Protein AF-A0A7Y0LBU2-F1 (afdb_monomer_lite)

Sequence (181 aa):
MNNFFIVALCCCLTLSGCSQMFSQHQRSSSATLKPNLGQYYQWIKSLEAEQLNSEIILQQQRKADGIENAKLYLLMLHSLPSANIFNPYTAKSMLNDGAFNQYIYSTVSSEDLALITLLRDQLNQQLLLIQEHKQLIDKNNQVIAKTNLQLAMHQKAIAQLNQKIAQLKAIETQLSNREGQ

Foldseek 3Di:
DPDPPPVVVVPPPPPPPPDPDPPDPPPDPDPDDFDPLVVLLVVLLPDDQVVNVVLLVVLVVCVVVVNLCSLVSVLSLCLDPSHPNPPLVVSLVCVVPPVSVVVCVVRHDPVVVVVVVVSNVVSVVVVVVVVVVVVVVVVVVVVVVVVVVVVVVVVVVVVVVVVVVVVVVVVVVVVVVVVVD

Structure (mmCIF, N/CA/C/O backbone):
data_AF-A0A7Y0LBU2-F1
#
_entry.id   AF-A0A7Y0LBU2-F1
#
loop_
_atom_site.group_PDB
_atom_site.id
_atom_site.type_symbol
_atom_site.label_atom_id
_atom_site.label_alt_id
_atom_site.label_comp_id
_atom_site.label_asym_id
_atom_site.label_entity_id
_atom_site.label_seq_id
_atom_site.pdbx_PDB_ins_code
_atom_site.Cartn_x
_atom_site.Cartn_y
_atom_site.Cartn_z
_atom_site.occupancy
_atom_site.B_iso_or_equiv
_atom_site.auth_seq_id
_atom_site.auth_comp_id
_atom_site.auth_asym_id
_atom_site.auth_atom_id
_atom_site.pdbx_PDB_model_num
ATOM 1 N N . MET A 1 1 ? 54.468 -32.309 24.012 1.00 48.78 1 MET A N 1
ATOM 2 C CA . MET A 1 1 ? 53.728 -31.056 23.750 1.00 48.78 1 MET A CA 1
ATOM 3 C C . MET A 1 1 ? 53.802 -30.771 22.259 1.00 48.78 1 MET A C 1
ATOM 5 O O . MET A 1 1 ? 54.789 -30.195 21.849 1.00 48.78 1 MET A O 1
ATOM 9 N N . ASN A 1 2 ? 52.871 -31.270 21.436 1.00 51.09 2 ASN A N 1
ATOM 10 C CA . ASN A 1 2 ? 52.898 -30.977 19.989 1.00 51.09 2 ASN A CA 1
ATOM 11 C C . ASN A 1 2 ? 51.560 -31.207 19.258 1.00 51.09 2 ASN A C 1
ATOM 13 O O . ASN A 1 2 ? 51.554 -31.463 18.064 1.00 51.09 2 ASN A O 1
ATOM 17 N N . ASN A 1 3 ? 50.420 -31.081 19.950 1.00 48.84 3 ASN A N 1
ATOM 18 C CA . ASN A 1 3 ? 49.091 -31.214 19.323 1.00 48.84 3 ASN A CA 1
ATOM 19 C C . ASN A 1 3 ? 48.251 -29.926 19.386 1.00 48.84 3 ASN A C 1
ATOM 21 O O . ASN A 1 3 ? 47.096 -29.932 18.979 1.00 48.84 3 ASN A O 1
ATOM 25 N N . PHE A 1 4 ? 48.815 -28.813 19.868 1.00 47.19 4 PHE A N 1
ATOM 26 C CA . PHE A 1 4 ? 48.078 -27.548 20.003 1.00 47.19 4 PHE A CA 1
ATOM 27 C C . PHE A 1 4 ? 48.221 -26.618 18.784 1.00 47.19 4 PHE A C 1
ATOM 29 O O . PHE A 1 4 ? 47.459 -25.670 18.641 1.00 47.19 4 PHE A O 1
ATOM 36 N N . PHE A 1 5 ? 49.165 -26.897 17.876 1.00 46.03 5 PHE A N 1
ATOM 37 C CA . PHE A 1 5 ? 49.483 -25.998 16.758 1.00 46.03 5 PHE A CA 1
ATOM 38 C C . PHE A 1 5 ? 48.685 -26.276 15.470 1.00 46.03 5 PHE A C 1
ATOM 40 O O . PHE A 1 5 ? 48.575 -25.400 14.620 1.00 46.03 5 PHE A O 1
ATOM 47 N N . ILE A 1 6 ? 48.081 -27.463 15.325 1.00 50.03 6 ILE A N 1
ATOM 48 C CA . ILE A 1 6 ? 47.358 -27.849 14.095 1.00 50.03 6 ILE A CA 1
ATOM 49 C C . ILE A 1 6 ? 45.910 -27.323 14.091 1.00 50.03 6 ILE A C 1
ATOM 51 O O . ILE A 1 6 ? 45.354 -27.048 13.031 1.00 50.03 6 ILE A O 1
ATOM 55 N N . VAL A 1 7 ? 45.311 -27.084 15.262 1.00 51.38 7 VAL A N 1
ATOM 56 C CA . VAL A 1 7 ? 43.927 -26.578 15.367 1.00 51.38 7 VAL A CA 1
ATOM 57 C C . VAL A 1 7 ? 43.835 -25.075 15.053 1.00 51.38 7 VAL A C 1
ATOM 59 O O . VAL A 1 7 ? 42.805 -24.605 14.578 1.00 51.38 7 VAL A O 1
ATOM 62 N N . ALA A 1 8 ? 44.925 -24.320 15.221 1.00 50.34 8 ALA A N 1
ATOM 63 C CA . ALA A 1 8 ? 44.947 -22.877 14.968 1.00 50.34 8 ALA A CA 1
ATOM 64 C C . ALA A 1 8 ? 45.045 -22.502 13.474 1.00 50.34 8 ALA A C 1
ATOM 66 O O . ALA A 1 8 ? 44.707 -21.380 13.106 1.00 50.34 8 ALA A O 1
ATOM 67 N N . LEU A 1 9 ? 45.462 -23.427 12.600 1.00 49.91 9 LEU A N 1
ATOM 68 C CA . LEU A 1 9 ? 45.670 -23.146 11.172 1.00 49.91 9 LEU A CA 1
ATOM 69 C C . LEU A 1 9 ? 44.401 -23.338 10.316 1.00 49.91 9 LEU A C 1
ATOM 71 O O . LEU A 1 9 ? 44.353 -22.891 9.175 1.00 49.91 9 LEU A O 1
ATOM 75 N N . CYS A 1 10 ? 43.347 -23.953 10.863 1.00 47.94 10 CYS A N 1
ATOM 76 C CA . CYS A 1 10 ? 42.109 -24.241 10.126 1.00 47.94 10 CYS A CA 1
ATOM 77 C C . CYS A 1 10 ? 41.046 -23.123 10.236 1.00 47.94 10 CYS A C 1
ATOM 79 O O . CYS A 1 10 ? 40.063 -23.123 9.501 1.00 47.94 10 CYS A O 1
ATOM 81 N N . CYS A 1 11 ? 41.241 -22.134 11.118 1.00 47.38 11 CYS A N 1
ATOM 82 C CA . CYS A 1 11 ? 40.238 -21.095 11.400 1.00 47.38 11 CYS A CA 1
ATOM 83 C C . CYS A 1 11 ? 40.377 -19.810 10.556 1.00 47.38 11 CYS A C 1
ATOM 85 O O . CYS A 1 11 ? 39.551 -18.911 10.681 1.00 47.38 11 CYS A O 1
ATOM 87 N N . CYS A 1 12 ? 41.390 -19.701 9.689 1.00 48.41 12 CYS A N 1
ATOM 88 C CA . CYS A 1 12 ? 41.673 -18.469 8.933 1.00 48.41 12 CYS A CA 1
ATOM 89 C C . CYS A 1 12 ? 41.233 -18.496 7.456 1.00 48.41 12 CYS A C 1
ATOM 91 O O . CYS A 1 12 ? 41.519 -17.550 6.729 1.00 48.41 12 CYS A O 1
ATOM 93 N N . LEU A 1 13 ? 40.536 -19.543 6.994 1.00 52.88 13 LEU A N 1
ATOM 94 C CA . LEU A 1 13 ? 40.148 -19.698 5.580 1.00 52.88 13 LEU A CA 1
ATOM 95 C C . LEU A 1 13 ? 38.672 -19.390 5.265 1.00 52.88 13 LEU A C 1
ATOM 97 O O . LEU A 1 13 ? 38.245 -19.593 4.134 1.00 52.88 13 LEU A O 1
ATOM 101 N N . THR A 1 14 ? 37.880 -18.871 6.209 1.00 57.09 14 THR A N 1
ATOM 102 C CA . THR A 1 14 ? 36.428 -18.667 5.997 1.00 57.09 14 THR A CA 1
ATOM 103 C C . THR A 1 14 ? 35.966 -17.209 5.929 1.00 57.09 14 THR A C 1
ATOM 105 O O . THR A 1 14 ? 34.764 -16.962 5.931 1.00 57.09 14 THR A O 1
ATOM 108 N N . LEU A 1 15 ? 36.869 -16.227 5.815 1.00 53.72 15 LEU A N 1
ATOM 109 C CA . LEU A 1 15 ? 36.486 -14.802 5.847 1.00 53.72 15 LEU A CA 1
ATOM 110 C C . LEU A 1 15 ? 36.713 -14.011 4.547 1.00 53.72 15 LEU A C 1
ATOM 112 O O . LEU A 1 15 ? 36.383 -12.830 4.499 1.00 53.72 15 LEU A O 1
ATOM 116 N N . SER A 1 16 ? 37.169 -14.629 3.454 1.00 56.00 16 SER A N 1
ATOM 117 C CA . SER A 1 16 ? 37.303 -13.957 2.145 1.00 56.00 16 SER A CA 1
ATOM 118 C C . SER A 1 16 ? 36.109 -14.214 1.214 1.00 56.00 16 SER A C 1
ATOM 120 O O . SER A 1 16 ? 36.282 -14.573 0.051 1.00 56.00 16 SER A O 1
ATOM 122 N N . GLY A 1 17 ? 34.887 -14.086 1.734 1.00 50.97 17 GLY A N 1
ATOM 123 C CA . GLY A 1 17 ? 33.662 -14.459 1.024 1.00 50.97 17 GLY A CA 1
ATOM 124 C C . GLY A 1 17 ? 32.567 -13.401 1.055 1.00 50.97 17 GLY A C 1
ATOM 125 O O . GLY A 1 17 ? 31.412 -13.775 1.175 1.00 50.97 17 GLY A O 1
ATOM 126 N N . CYS A 1 18 ? 32.894 -12.106 1.010 1.00 53.22 18 CYS A N 1
ATOM 127 C CA . CYS A 1 18 ? 31.913 -11.021 0.835 1.00 53.22 18 CYS A CA 1
ATOM 128 C C . CYS A 1 18 ? 32.597 -9.730 0.348 1.00 53.22 18 CYS A C 1
ATOM 130 O O . CYS A 1 18 ? 32.537 -8.686 0.986 1.00 53.22 18 CYS A O 1
ATOM 132 N N . SER A 1 19 ? 33.282 -9.780 -0.791 1.00 48.25 19 SER A N 1
ATOM 133 C CA . SER A 1 19 ? 33.773 -8.562 -1.450 1.00 48.25 19 SER A CA 1
ATOM 134 C C . SER A 1 19 ? 33.731 -8.691 -2.967 1.00 48.25 19 SER A C 1
ATOM 136 O O . SER A 1 19 ? 34.671 -8.318 -3.656 1.00 48.25 19 SER A O 1
ATOM 138 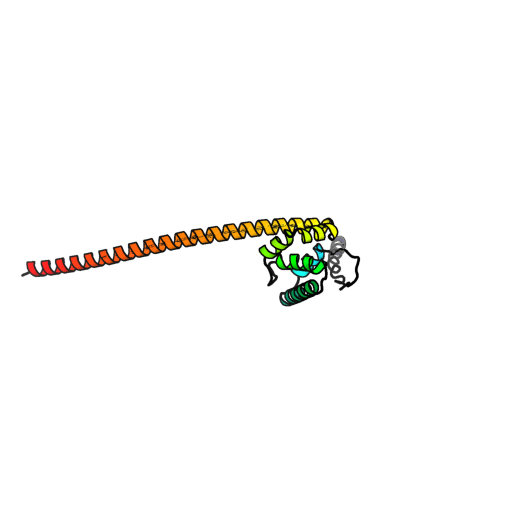N N . GLN A 1 20 ? 32.641 -9.240 -3.514 1.00 51.66 20 GLN A N 1
ATOM 139 C CA . GLN A 1 20 ? 32.455 -9.253 -4.965 1.00 51.66 20 GLN A CA 1
ATOM 140 C C . GLN A 1 20 ? 30.984 -9.415 -5.366 1.00 51.66 20 GLN A C 1
ATOM 142 O O . GLN A 1 20 ? 30.563 -10.472 -5.813 1.00 51.66 20 GLN A O 1
ATOM 147 N N . MET A 1 21 ? 30.180 -8.364 -5.179 1.00 43.78 21 MET A N 1
ATOM 148 C CA . MET A 1 21 ? 28.853 -8.240 -5.819 1.00 43.78 21 MET A CA 1
ATOM 149 C C . MET A 1 21 ? 28.396 -6.773 -5.972 1.00 43.78 21 MET A C 1
ATOM 151 O O . MET A 1 21 ? 27.215 -6.494 -6.117 1.00 43.78 21 MET A O 1
ATOM 155 N N . PHE A 1 22 ? 29.335 -5.822 -5.997 1.00 44.28 22 PHE A N 1
ATOM 156 C CA . PHE A 1 22 ? 29.100 -4.455 -6.486 1.00 44.28 22 PHE A CA 1
ATOM 157 C C . PHE A 1 22 ? 29.903 -4.238 -7.774 1.00 44.28 22 PHE A C 1
ATOM 159 O O . PHE A 1 22 ? 30.724 -3.333 -7.894 1.00 44.28 22 PHE A O 1
ATOM 166 N N . SER A 1 23 ? 29.710 -5.123 -8.752 1.00 40.25 23 SER A N 1
ATOM 167 C CA . SER A 1 23 ? 30.228 -4.905 -10.100 1.00 40.25 23 SER A CA 1
ATOM 168 C C . SER A 1 23 ? 29.220 -4.064 -10.871 1.00 40.25 23 SER A C 1
ATOM 170 O O . SER A 1 23 ? 28.148 -4.541 -11.218 1.00 40.25 23 SER A O 1
ATOM 172 N N . GLN A 1 24 ? 29.591 -2.798 -11.076 1.00 42.00 24 GLN A N 1
ATOM 173 C CA . GLN A 1 24 ? 29.122 -1.888 -12.122 1.00 42.00 24 GLN A CA 1
ATOM 174 C C . GLN A 1 24 ? 27.660 -2.062 -12.551 1.00 42.00 24 GLN A C 1
ATOM 176 O O . GLN A 1 24 ? 27.347 -2.803 -13.483 1.00 42.00 24 GLN A O 1
ATOM 181 N N . HIS A 1 25 ? 26.782 -1.231 -11.987 1.00 41.94 25 HIS A N 1
ATOM 182 C CA . HIS A 1 25 ? 25.576 -0.824 -12.697 1.00 41.94 25 HIS A CA 1
ATOM 183 C C . HIS A 1 25 ? 26.027 0.029 -13.894 1.00 41.94 25 HIS A C 1
ATOM 185 O O . HIS A 1 25 ? 26.139 1.255 -13.819 1.00 41.94 25 HIS A O 1
ATOM 191 N N . GLN A 1 26 ? 26.420 -0.641 -14.981 1.00 40.66 26 GLN A N 1
ATOM 192 C CA . GLN A 1 26 ? 26.657 0.028 -16.243 1.00 40.66 26 GLN A CA 1
ATOM 193 C C . GLN A 1 26 ? 25.348 0.714 -16.622 1.00 40.66 26 GLN A C 1
ATOM 195 O O . GLN A 1 26 ? 24.309 0.083 -16.811 1.00 40.66 26 GLN A O 1
ATOM 200 N N . ARG A 1 27 ? 25.425 2.040 -16.729 1.00 46.62 27 ARG A N 1
ATOM 201 C CA . ARG A 1 27 ? 24.506 2.864 -17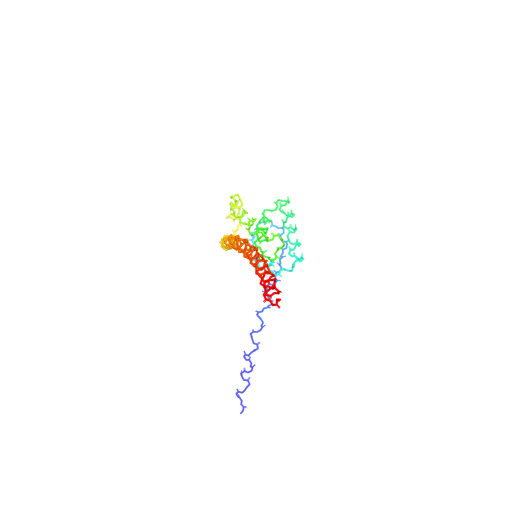.508 1.00 46.62 27 ARG A CA 1
ATOM 202 C C . ARG A 1 27 ? 24.644 2.443 -18.975 1.00 46.62 27 ARG A C 1
ATOM 204 O O . ARG A 1 27 ? 25.247 3.152 -19.772 1.00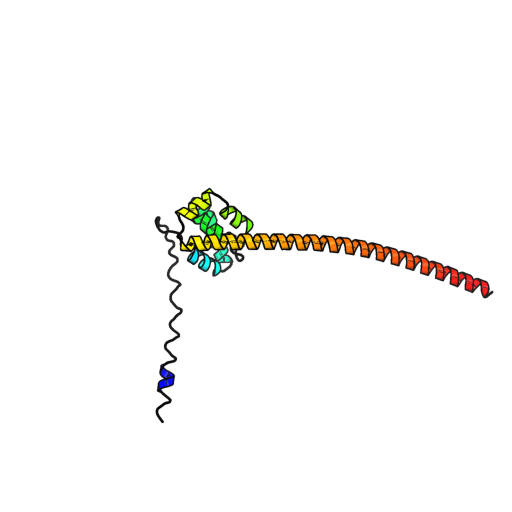 46.62 27 ARG A O 1
ATOM 211 N N . SER A 1 28 ? 24.157 1.256 -19.313 1.00 37.59 28 SER A N 1
ATOM 212 C CA . SER A 1 28 ? 24.176 0.741 -20.676 1.00 37.59 28 SER A CA 1
ATOM 213 C C . SER A 1 28 ? 22.941 1.258 -21.388 1.00 37.59 28 SER A C 1
ATOM 215 O O . SER A 1 28 ? 21.888 0.628 -21.422 1.00 37.59 28 SER A O 1
ATOM 217 N N . SER A 1 29 ? 23.092 2.453 -21.949 1.00 45.09 29 SER A N 1
ATOM 218 C CA . SER A 1 29 ? 22.325 2.896 -23.104 1.00 45.09 29 SER A CA 1
ATOM 219 C C . SER A 1 29 ? 22.790 2.079 -24.314 1.00 45.09 29 SER A C 1
ATOM 221 O O . SER A 1 29 ? 23.579 2.551 -25.125 1.00 45.09 29 SER A O 1
ATOM 223 N N . SER A 1 30 ? 22.362 0.824 -24.417 1.00 34.69 30 SER A N 1
ATOM 224 C CA . SER A 1 30 ? 22.495 0.052 -25.650 1.00 34.69 30 SER A CA 1
ATOM 225 C C . SER A 1 30 ? 21.327 -0.916 -25.776 1.00 34.69 30 SER A C 1
ATOM 227 O O . SER A 1 30 ? 21.025 -1.705 -24.881 1.00 34.69 30 SER A O 1
ATOM 229 N N . ALA A 1 31 ? 20.627 -0.800 -26.902 1.00 46.38 31 ALA A N 1
ATOM 230 C CA . ALA A 1 31 ? 19.620 -1.751 -27.334 1.00 46.38 31 ALA A CA 1
ATOM 231 C C . ALA A 1 31 ? 20.192 -3.182 -27.294 1.00 46.38 31 ALA A C 1
ATOM 233 O O . ALA A 1 31 ? 21.361 -3.362 -27.610 1.00 46.38 31 ALA A O 1
ATOM 234 N N . THR A 1 32 ? 19.339 -4.157 -26.948 1.00 46.41 32 THR A N 1
ATOM 235 C CA . THR A 1 32 ? 19.533 -5.631 -26.955 1.00 46.41 32 THR A CA 1
ATOM 236 C C . THR A 1 32 ? 19.920 -6.368 -25.664 1.00 46.41 32 THR A C 1
ATOM 238 O O . THR A 1 32 ? 20.287 -7.537 -25.745 1.00 46.41 32 THR A O 1
ATOM 241 N N . LEU A 1 33 ? 19.756 -5.796 -24.468 1.00 57.75 33 LEU A N 1
ATOM 242 C CA . LEU A 1 33 ? 19.786 -6.585 -23.222 1.00 57.75 33 LEU A CA 1
ATOM 243 C C . LEU A 1 33 ? 18.439 -6.506 -22.497 1.00 57.75 33 LEU A C 1
ATOM 245 O O . LEU A 1 33 ? 17.902 -5.419 -22.283 1.00 57.75 33 LEU A O 1
ATOM 249 N N . LYS A 1 34 ? 17.879 -7.674 -22.147 1.00 66.94 34 LYS A N 1
ATOM 250 C CA . LYS A 1 34 ? 16.652 -7.766 -21.344 1.00 66.94 34 LYS A CA 1
ATOM 251 C C . LYS A 1 34 ? 16.877 -7.082 -19.985 1.00 66.94 34 LYS A C 1
ATOM 253 O O . LYS A 1 34 ? 17.964 -7.229 -19.422 1.00 66.94 34 LYS A O 1
ATOM 258 N N . PRO A 1 35 ? 15.888 -6.344 -19.451 1.00 76.38 35 PRO A N 1
ATOM 259 C CA . PRO A 1 35 ? 16.007 -5.731 -18.133 1.00 76.38 35 PRO A CA 1
ATOM 260 C C . PRO A 1 35 ? 16.136 -6.823 -17.064 1.00 76.38 35 PRO A C 1
ATOM 262 O O . PRO A 1 35 ? 15.353 -7.767 -17.075 1.00 76.38 35 PRO A O 1
ATOM 265 N N . ASN A 1 36 ? 17.107 -6.688 -16.157 1.00 87.50 36 ASN A N 1
ATOM 266 C CA . ASN A 1 36 ? 17.260 -7.573 -14.999 1.00 87.50 36 ASN A CA 1
ATOM 267 C C . ASN A 1 36 ? 16.512 -6.966 -13.806 1.00 87.50 36 ASN A C 1
ATOM 269 O O . ASN A 1 36 ? 17.027 -6.088 -13.105 1.00 87.50 36 ASN A O 1
ATOM 273 N N . LEU A 1 37 ? 15.263 -7.386 -13.624 1.00 90.56 37 LEU A N 1
ATOM 274 C CA . LEU A 1 37 ? 14.357 -6.807 -12.636 1.00 90.56 37 LEU A CA 1
ATOM 275 C C . LEU A 1 37 ? 14.712 -7.234 -11.214 1.00 90.56 37 LEU A C 1
ATOM 277 O O . LEU A 1 37 ? 14.619 -6.412 -10.302 1.00 90.56 37 LEU A O 1
ATOM 281 N N . GLY A 1 38 ? 15.164 -8.474 -11.020 1.00 90.44 38 GLY A N 1
ATOM 282 C CA . GLY A 1 38 ? 15.627 -8.961 -9.724 1.00 90.44 38 GLY A CA 1
ATOM 283 C C . GLY A 1 38 ? 16.762 -8.116 -9.147 1.00 90.44 38 GLY A C 1
ATOM 284 O O . GLY A 1 38 ? 16.666 -7.651 -8.011 1.00 90.44 38 GLY A O 1
ATOM 285 N N . GLN A 1 39 ? 17.811 -7.856 -9.931 1.00 90.69 39 GLN A N 1
ATOM 286 C CA . GLN A 1 39 ? 18.931 -7.018 -9.488 1.00 90.69 39 GLN A CA 1
ATOM 287 C C . GLN A 1 39 ? 18.506 -5.569 -9.271 1.00 90.69 39 GLN A C 1
ATOM 289 O O . GLN A 1 39 ? 18.882 -4.970 -8.264 1.00 90.69 39 GLN A O 1
ATOM 294 N N . TYR A 1 40 ? 17.692 -5.020 -10.178 1.00 93.75 40 TYR A N 1
ATOM 295 C CA . TYR A 1 40 ? 17.175 -3.663 -10.032 1.00 93.75 40 TYR A CA 1
ATOM 296 C C . TYR A 1 40 ? 16.377 -3.501 -8.734 1.00 93.75 40 TYR A C 1
ATOM 298 O O . TYR A 1 40 ? 16.614 -2.558 -7.984 1.00 93.75 40 TYR A O 1
ATOM 306 N N . TYR A 1 41 ? 15.488 -4.450 -8.423 1.00 93.31 41 TYR A N 1
ATOM 307 C CA . TYR A 1 41 ? 14.674 -4.417 -7.211 1.00 93.31 41 TYR A CA 1
ATOM 308 C C . TYR A 1 41 ? 15.521 -4.467 -5.931 1.00 93.31 41 TYR A C 1
ATOM 310 O O . TYR A 1 41 ? 15.269 -3.719 -4.985 1.00 93.31 41 TYR A O 1
ATOM 318 N N . GLN A 1 42 ? 16.560 -5.309 -5.898 1.00 92.88 42 GLN A N 1
ATOM 319 C CA . GLN A 1 42 ? 17.480 -5.349 -4.756 1.00 92.88 42 GLN A CA 1
ATOM 320 C C . GLN A 1 42 ? 18.278 -4.051 -4.619 1.00 92.88 42 GLN A C 1
ATOM 322 O O . GLN A 1 42 ? 18.452 -3.551 -3.508 1.00 92.88 42 GLN A O 1
ATOM 327 N N . TRP A 1 43 ? 18.719 -3.479 -5.742 1.00 95.19 43 TRP A N 1
ATOM 328 C CA . TRP A 1 43 ? 19.445 -2.216 -5.751 1.00 95.19 43 TRP A CA 1
ATOM 329 C C . TRP A 1 43 ? 18.588 -1.068 -5.209 1.00 95.19 43 TRP A C 1
ATOM 331 O O . TRP A 1 43 ? 19.000 -0.441 -4.235 1.00 95.19 43 TRP A O 1
ATOM 341 N N . ILE A 1 44 ? 17.375 -0.842 -5.733 1.00 95.38 44 ILE A N 1
ATOM 342 C CA . ILE A 1 44 ? 16.504 0.252 -5.256 1.00 95.38 44 ILE A CA 1
ATOM 343 C C . ILE A 1 44 ? 16.135 0.113 -3.775 1.00 95.38 44 ILE A C 1
ATOM 345 O O . ILE A 1 44 ? 15.957 1.114 -3.088 1.00 95.38 44 ILE A O 1
ATOM 349 N N . LYS A 1 45 ? 16.061 -1.120 -3.256 1.00 93.75 45 LYS A N 1
ATOM 350 C CA . LYS A 1 45 ? 15.793 -1.388 -1.838 1.00 93.75 45 LYS A CA 1
ATOM 351 C C . LYS A 1 45 ? 16.969 -1.004 -0.930 1.00 93.75 45 LYS A C 1
ATOM 353 O O . LYS A 1 45 ? 16.760 -0.748 0.251 1.00 93.75 45 LYS A O 1
ATOM 358 N N . SER A 1 46 ? 18.187 -0.975 -1.470 1.00 93.81 46 SER A N 1
ATOM 359 C CA . SER A 1 46 ? 19.401 -0.575 -0.747 1.00 93.81 46 SER A CA 1
ATOM 360 C C . SER A 1 46 ? 19.658 0.937 -0.746 1.00 93.81 46 SER A C 1
ATOM 362 O O . SER A 1 46 ? 20.542 1.390 -0.024 1.00 93.81 46 SER A O 1
ATOM 364 N N . LEU A 1 47 ? 18.915 1.708 -1.547 1.00 94.00 47 LEU A N 1
ATOM 365 C CA . LEU A 1 47 ? 19.126 3.145 -1.698 1.00 94.00 47 LEU A CA 1
ATOM 366 C C . LEU A 1 47 ? 18.618 3.937 -0.494 1.00 94.00 47 LEU A C 1
ATOM 368 O O . LEU A 1 47 ? 17.586 3.622 0.102 1.00 94.00 47 LEU A O 1
ATOM 372 N N . GLU A 1 48 ? 19.306 5.039 -0.211 1.00 94.19 48 GLU A N 1
ATOM 373 C CA . GLU A 1 48 ? 18.813 6.061 0.708 1.00 94.19 48 GLU A CA 1
ATOM 374 C C . GLU A 1 48 ? 17.703 6.901 0.057 1.00 94.19 48 GLU A C 1
ATOM 376 O O . GLU A 1 48 ? 17.555 6.940 -1.167 1.00 94.19 48 GLU A O 1
ATOM 381 N N . ALA A 1 49 ? 16.926 7.618 0.873 1.00 94.00 49 ALA A N 1
ATOM 382 C CA . ALA A 1 49 ? 15.743 8.348 0.413 1.00 94.00 49 ALA A CA 1
ATOM 383 C C . ALA A 1 49 ? 16.036 9.357 -0.719 1.00 94.00 49 ALA A C 1
ATOM 385 O O . ALA A 1 49 ? 15.258 9.459 -1.668 1.00 94.00 49 ALA A O 1
ATOM 386 N N . GLU A 1 50 ? 17.161 10.075 -0.656 1.00 94.00 50 GLU A N 1
ATOM 387 C CA . GLU A 1 50 ? 17.547 11.057 -1.680 1.00 94.00 50 GLU A CA 1
ATOM 388 C C . GLU A 1 50 ? 17.932 10.391 -3.012 1.00 94.00 50 GLU A C 1
ATOM 390 O O . GLU A 1 50 ? 17.522 10.833 -4.092 1.00 94.00 50 GLU A O 1
ATOM 395 N N . GLN A 1 51 ? 18.669 9.282 -2.940 1.00 94.44 51 GLN A N 1
ATOM 396 C CA . GLN A 1 51 ? 19.059 8.492 -4.109 1.00 94.44 51 GLN A CA 1
ATOM 397 C C . GLN A 1 51 ? 17.838 7.848 -4.764 1.00 94.44 51 GLN A C 1
ATOM 399 O O . GLN A 1 51 ? 17.696 7.878 -5.986 1.00 94.44 51 GLN A O 1
ATOM 404 N N . LEU A 1 52 ? 16.923 7.325 -3.948 1.00 95.12 52 LEU A N 1
ATOM 405 C CA . LEU A 1 52 ? 15.670 6.747 -4.409 1.00 95.12 52 LEU A CA 1
ATOM 406 C C . LEU A 1 52 ? 14.789 7.800 -5.093 1.00 95.12 52 LEU A C 1
ATOM 408 O O . LEU A 1 52 ? 14.233 7.538 -6.155 1.00 95.12 52 LEU A O 1
ATOM 412 N N . ASN A 1 53 ? 14.711 9.015 -4.543 1.00 95.56 53 ASN A N 1
ATOM 413 C CA . ASN A 1 53 ? 13.994 10.123 -5.177 1.00 95.56 53 ASN A CA 1
ATOM 414 C C . ASN A 1 53 ? 14.624 10.539 -6.516 1.00 95.56 53 ASN A C 1
ATOM 416 O O . ASN A 1 53 ? 13.914 10.794 -7.487 1.00 95.56 53 ASN A O 1
ATOM 420 N N . SER A 1 54 ? 15.955 10.557 -6.588 1.00 95.50 54 SER A N 1
ATOM 421 C CA . SER A 1 54 ? 16.675 10.835 -7.835 1.00 95.50 54 SER A CA 1
ATOM 422 C C . SER A 1 54 ? 16.379 9.780 -8.905 1.00 95.50 54 SER A C 1
ATOM 424 O O . SER A 1 54 ? 16.132 10.120 -10.062 1.00 95.50 54 SER A O 1
ATOM 426 N N . GLU A 1 55 ? 16.337 8.504 -8.516 1.00 95.56 55 GLU A N 1
ATOM 427 C CA . GLU A 1 55 ? 15.966 7.401 -9.404 1.00 95.56 55 GLU A CA 1
ATOM 428 C C . GLU A 1 55 ? 14.511 7.520 -9.885 1.00 95.56 55 GLU A C 1
ATOM 430 O O . GLU A 1 55 ? 14.225 7.321 -11.065 1.00 95.56 55 GLU A O 1
ATOM 435 N N . ILE A 1 56 ? 13.588 7.921 -9.010 1.00 96.12 56 ILE A N 1
ATOM 436 C CA . ILE A 1 56 ? 12.188 8.163 -9.377 1.00 96.12 56 ILE A CA 1
ATOM 437 C C . ILE A 1 56 ? 12.076 9.241 -10.457 1.00 96.12 56 ILE A C 1
ATOM 439 O O . ILE A 1 56 ? 11.422 9.014 -11.478 1.00 96.12 56 ILE A O 1
ATOM 443 N N . ILE A 1 57 ? 12.734 10.385 -10.261 1.00 96.69 57 ILE A N 1
ATOM 444 C CA . ILE A 1 57 ? 12.738 11.487 -11.233 1.00 96.69 57 ILE A CA 1
ATOM 445 C C . ILE A 1 57 ? 13.323 11.009 -12.567 1.00 96.69 57 ILE A C 1
ATOM 447 O O . ILE A 1 57 ? 12.740 11.251 -13.626 1.00 96.69 57 ILE A O 1
ATOM 451 N N . LEU A 1 58 ? 14.436 10.270 -12.525 1.00 96.50 58 LEU A N 1
ATOM 452 C CA . LEU A 1 58 ? 15.074 9.721 -13.718 1.00 96.50 58 LEU A CA 1
ATOM 453 C C . LEU A 1 58 ? 14.126 8.813 -14.510 1.00 96.50 58 LEU A C 1
ATOM 455 O O . LEU A 1 58 ? 14.026 8.941 -15.731 1.00 96.50 58 LEU A O 1
ATOM 459 N N . GLN A 1 59 ? 13.427 7.893 -13.845 1.00 96.31 59 GLN A N 1
ATOM 460 C CA . GLN A 1 59 ? 12.539 6.957 -14.535 1.00 96.31 59 GLN A CA 1
ATOM 461 C C . GLN A 1 59 ? 11.251 7.626 -15.027 1.00 96.31 59 GLN A C 1
ATOM 463 O O . GLN A 1 59 ? 10.731 7.253 -16.078 1.00 96.31 59 GLN A O 1
ATOM 468 N N . GLN A 1 60 ? 10.760 8.659 -14.337 1.00 95.88 60 GLN A N 1
ATOM 469 C CA . GLN A 1 60 ? 9.667 9.495 -14.841 1.00 95.88 60 GLN A CA 1
ATOM 470 C C . GLN A 1 60 ? 10.065 10.226 -16.126 1.00 95.88 60 GLN A C 1
ATOM 472 O O . GLN A 1 60 ? 9.311 10.184 -17.099 1.00 95.88 60 GLN A O 1
ATOM 477 N N . GLN A 1 61 ? 11.263 10.819 -16.158 1.00 96.56 61 GLN A N 1
ATOM 478 C CA . GLN A 1 61 ? 11.786 11.486 -17.349 1.00 96.56 61 GLN A CA 1
ATOM 479 C C . GLN A 1 61 ? 11.963 10.498 -18.505 1.00 96.56 61 GLN A C 1
ATOM 481 O O . GLN A 1 61 ? 11.445 10.718 -19.591 1.00 96.56 61 GLN A O 1
ATOM 486 N N . ARG A 1 62 ? 12.592 9.345 -18.256 1.00 95.94 62 ARG A N 1
ATOM 487 C CA . ARG A 1 62 ? 12.774 8.298 -19.273 1.00 95.94 62 ARG A CA 1
ATOM 488 C C . ARG A 1 62 ? 11.456 7.786 -19.840 1.00 95.94 62 ARG A C 1
ATOM 490 O O . ARG A 1 62 ? 11.372 7.510 -21.031 1.00 95.94 62 ARG A O 1
ATOM 497 N N . LYS A 1 63 ? 10.417 7.670 -19.010 1.00 94.06 63 LYS A N 1
ATOM 498 C CA . LYS A 1 63 ? 9.072 7.326 -19.481 1.00 94.06 63 LYS A CA 1
ATOM 499 C C . LYS A 1 63 ? 8.518 8.410 -20.411 1.00 94.06 63 LYS A C 1
ATOM 501 O O . LYS A 1 63 ? 7.893 8.063 -21.408 1.00 94.06 63 LYS A O 1
ATOM 506 N N . ALA A 1 64 ? 8.729 9.689 -20.095 1.00 94.69 64 ALA A N 1
ATOM 507 C CA . ALA A 1 64 ? 8.328 10.801 -20.959 1.00 94.69 64 ALA A CA 1
ATOM 508 C C . ALA A 1 64 ? 9.112 10.813 -22.284 1.00 94.69 64 ALA A C 1
ATOM 510 O O . ALA A 1 64 ? 8.527 11.069 -23.332 1.00 94.69 64 ALA A O 1
ATOM 511 N N . ASP A 1 65 ? 10.390 10.434 -22.243 1.00 94.62 65 ASP A N 1
ATOM 512 C CA . ASP A 1 65 ? 11.263 10.297 -23.414 1.00 94.62 65 ASP A CA 1
ATOM 513 C C . ASP A 1 65 ? 10.968 9.031 -24.252 1.00 94.62 65 ASP A C 1
ATOM 515 O O . ASP A 1 65 ? 11.645 8.770 -25.244 1.00 94.62 65 ASP A O 1
ATOM 519 N N . GLY A 1 66 ? 9.975 8.218 -23.866 1.00 91.00 66 GLY A N 1
ATOM 520 C CA . GLY A 1 66 ? 9.576 7.011 -24.598 1.00 91.00 66 GLY A CA 1
ATOM 521 C C . GLY A 1 66 ? 10.482 5.796 -24.377 1.00 91.00 66 GLY A C 1
ATOM 522 O O . GLY A 1 66 ? 10.462 4.858 -25.168 1.00 91.00 66 GLY A O 1
ATOM 523 N N . ILE A 1 67 ? 11.284 5.774 -23.308 1.00 91.81 67 ILE A N 1
ATOM 524 C CA . ILE A 1 67 ? 12.102 4.607 -22.963 1.00 91.81 67 ILE A CA 1
ATOM 525 C C . ILE A 1 67 ? 11.203 3.488 -22.423 1.00 91.81 67 ILE A C 1
ATOM 527 O O . ILE A 1 67 ? 10.683 3.565 -21.309 1.00 91.81 67 ILE A O 1
ATOM 531 N N . GLU A 1 68 ? 11.092 2.405 -23.188 1.00 85.19 68 GLU A N 1
ATOM 532 C CA . GLU A 1 68 ? 10.183 1.276 -22.933 1.00 85.19 68 GLU A CA 1
ATOM 533 C C . GLU A 1 68 ? 10.318 0.667 -21.519 1.00 85.19 68 GLU A C 1
ATOM 535 O O . GLU A 1 68 ? 9.337 0.470 -20.796 1.00 85.19 68 GLU A O 1
ATOM 540 N N . ASN A 1 69 ? 11.553 0.449 -21.051 1.00 90.50 69 ASN A N 1
ATOM 541 C CA . ASN A 1 69 ? 11.814 -0.140 -19.730 1.00 90.50 69 ASN A CA 1
ATOM 542 C C . ASN A 1 69 ? 11.502 0.794 -18.550 1.00 90.50 69 ASN A C 1
ATOM 544 O O . ASN A 1 69 ? 11.406 0.328 -17.415 1.00 90.50 69 ASN A O 1
ATOM 548 N N . ALA A 1 70 ? 11.307 2.095 -18.776 1.00 93.69 70 ALA A N 1
ATOM 549 C CA . ALA A 1 70 ? 11.046 3.033 -17.686 1.00 93.69 70 ALA A CA 1
ATOM 550 C C . ALA A 1 70 ? 9.747 2.692 -16.940 1.00 93.69 70 ALA A C 1
ATOM 552 O O . ALA A 1 70 ? 9.672 2.809 -15.717 1.00 93.69 70 ALA A O 1
ATOM 553 N N . LYS A 1 71 ? 8.730 2.187 -17.654 1.00 94.25 71 LYS A N 1
ATOM 554 C CA . LYS A 1 71 ? 7.460 1.765 -17.044 1.00 94.25 71 LYS A CA 1
ATOM 555 C C . LYS A 1 71 ? 7.631 0.532 -16.140 1.00 94.25 71 LYS A C 1
ATOM 557 O O . LYS A 1 71 ? 6.965 0.455 -15.111 1.00 94.25 71 LYS A O 1
ATOM 562 N N . LEU A 1 72 ? 8.547 -0.386 -16.469 1.00 94.38 72 LEU A N 1
ATOM 563 C CA . LEU A 1 72 ? 8.916 -1.531 -15.616 1.00 94.38 72 LEU A CA 1
ATOM 564 C C . LEU A 1 72 ? 9.592 -1.083 -14.318 1.00 94.38 72 LEU A C 1
ATOM 566 O O . LEU A 1 72 ? 9.241 -1.551 -13.238 1.00 94.38 72 LEU A O 1
ATOM 570 N N . TYR A 1 73 ? 10.530 -0.148 -14.409 1.00 95.06 73 TYR A N 1
ATOM 571 C CA . TYR A 1 73 ? 11.224 0.368 -13.233 1.00 95.06 73 TYR A CA 1
ATOM 572 C C . TYR A 1 73 ? 10.301 1.196 -12.335 1.00 95.06 73 TYR A C 1
ATOM 574 O O . TYR A 1 73 ? 10.294 1.015 -11.118 1.00 95.06 73 TYR A O 1
ATOM 582 N N . LEU A 1 74 ? 9.423 2.012 -12.924 1.00 96.12 74 LEU A N 1
ATOM 583 C CA . LEU A 1 74 ? 8.387 2.732 -12.178 1.00 96.12 74 LEU A CA 1
ATOM 584 C C . LEU A 1 74 ? 7.394 1.794 -11.485 1.00 96.12 74 LEU A C 1
ATOM 586 O O . LEU A 1 74 ? 6.959 2.104 -10.379 1.00 96.12 74 LEU A O 1
ATOM 590 N N . LEU A 1 75 ? 7.059 0.645 -12.084 1.00 95.94 75 LEU A N 1
ATOM 591 C CA . LEU A 1 75 ? 6.239 -0.371 -11.418 1.00 95.94 75 LEU A CA 1
ATOM 592 C C . LEU A 1 75 ? 6.904 -0.837 -10.112 1.00 95.94 75 LEU A C 1
ATOM 594 O O . LEU A 1 75 ? 6.240 -0.908 -9.076 1.00 95.94 75 LEU A O 1
ATOM 598 N N . MET A 1 76 ? 8.207 -1.127 -10.150 1.00 94.69 76 MET A N 1
ATOM 599 C CA . MET A 1 76 ? 8.962 -1.558 -8.968 1.00 94.69 76 MET A CA 1
ATOM 600 C C . MET A 1 76 ? 9.002 -0.462 -7.901 1.00 94.69 76 MET A C 1
ATOM 602 O O . MET A 1 76 ? 8.736 -0.734 -6.733 1.00 94.69 76 MET A O 1
ATOM 606 N N . LEU A 1 77 ? 9.250 0.785 -8.308 1.00 96.44 77 LEU A N 1
ATOM 607 C CA . LEU A 1 77 ? 9.294 1.935 -7.402 1.00 96.44 77 LEU A CA 1
ATOM 608 C C . LEU A 1 77 ? 7.931 2.218 -6.747 1.00 96.44 77 LEU A C 1
ATOM 610 O O . LEU A 1 77 ? 7.871 2.448 -5.544 1.00 96.44 77 LEU A O 1
ATOM 614 N N . HIS A 1 78 ? 6.822 2.133 -7.490 1.00 96.06 78 HIS A N 1
ATOM 615 C CA . HIS A 1 78 ? 5.476 2.276 -6.917 1.00 96.06 78 HIS A CA 1
ATOM 616 C C . HIS A 1 78 ? 5.108 1.149 -5.948 1.00 96.06 78 HIS A C 1
ATOM 618 O O . HIS A 1 78 ? 4.246 1.343 -5.091 1.00 96.06 78 HIS A O 1
ATOM 624 N N . SER A 1 79 ? 5.750 -0.012 -6.074 1.00 94.31 79 SER A N 1
ATOM 625 C CA . SER A 1 79 ? 5.516 -1.165 -5.203 1.00 94.31 79 SER A CA 1
ATOM 626 C C . SER A 1 79 ? 6.411 -1.176 -3.961 1.00 94.31 79 SER A C 1
ATOM 628 O O . SER A 1 79 ? 6.209 -2.006 -3.079 1.00 94.31 79 SER A O 1
ATOM 630 N N . LEU A 1 80 ? 7.396 -0.277 -3.878 1.00 94.06 80 LEU A N 1
ATOM 631 C CA . LEU A 1 80 ? 8.394 -0.257 -2.814 1.00 94.06 80 LEU A CA 1
ATOM 632 C C . LEU A 1 80 ? 7.964 0.671 -1.660 1.00 94.06 80 LEU A C 1
ATOM 634 O O . LEU A 1 80 ? 7.914 1.880 -1.868 1.00 94.06 80 LEU A O 1
ATOM 638 N N . PRO A 1 81 ? 7.733 0.170 -0.428 1.00 90.94 81 PRO A N 1
ATOM 639 C CA . PRO A 1 81 ? 7.245 0.991 0.689 1.00 90.94 81 PRO A CA 1
ATOM 640 C C . PRO A 1 81 ? 8.169 2.132 1.126 1.00 90.94 81 PRO A C 1
ATOM 642 O O . PRO A 1 81 ? 7.706 3.085 1.743 1.00 90.94 81 PRO A O 1
ATOM 645 N N . SER A 1 82 ? 9.471 2.037 0.839 1.00 90.62 82 SER A N 1
ATOM 646 C CA . SER A 1 82 ? 10.440 3.095 1.146 1.00 90.62 82 SER A CA 1
ATOM 647 C C . SER A 1 82 ? 10.422 4.249 0.139 1.00 90.62 82 SER A C 1
ATOM 649 O O . SER A 1 82 ? 11.012 5.293 0.410 1.00 90.62 82 SER A O 1
ATOM 651 N N . ALA A 1 83 ? 9.758 4.094 -1.011 1.00 93.38 83 ALA A N 1
ATOM 652 C CA . ALA A 1 83 ? 9.644 5.145 -2.012 1.00 93.38 83 ALA A CA 1
ATOM 653 C C . ALA A 1 83 ? 8.587 6.184 -1.614 1.00 93.38 83 ALA A C 1
ATOM 655 O O . ALA A 1 83 ? 7.498 5.846 -1.161 1.00 93.38 83 ALA A O 1
ATOM 656 N N . ASN A 1 84 ? 8.851 7.467 -1.868 1.00 93.62 84 ASN A N 1
ATOM 657 C CA . ASN A 1 84 ? 7.862 8.528 -1.631 1.00 93.62 84 ASN A CA 1
ATOM 658 C C . ASN A 1 84 ? 6.648 8.447 -2.581 1.00 93.62 84 ASN A C 1
ATOM 660 O O . ASN A 1 84 ? 5.567 8.917 -2.240 1.00 93.62 84 ASN A O 1
ATOM 664 N N . ILE A 1 85 ? 6.810 7.822 -3.751 1.00 93.62 85 ILE A N 1
ATOM 665 C CA . ILE A 1 85 ? 5.730 7.532 -4.703 1.00 93.62 85 ILE A CA 1
ATOM 666 C C . ILE A 1 85 ? 5.043 6.191 -4.432 1.00 93.62 85 ILE A C 1
ATOM 668 O O . ILE A 1 85 ? 4.273 5.726 -5.282 1.00 93.62 85 ILE A O 1
ATOM 672 N N . PHE A 1 86 ? 5.352 5.540 -3.305 1.00 94.44 86 PHE A N 1
ATOM 673 C CA . PHE A 1 86 ? 4.779 4.252 -2.951 1.00 94.44 86 PHE A CA 1
ATOM 674 C C . PHE A 1 86 ? 3.255 4.308 -3.034 1.00 94.44 86 PHE A C 1
ATOM 676 O O . PHE A 1 86 ? 2.591 5.074 -2.334 1.00 94.44 86 PHE A O 1
ATOM 683 N N . ASN A 1 87 ? 2.697 3.501 -3.930 1.00 94.69 87 ASN A N 1
ATOM 684 C CA . ASN A 1 87 ? 1.266 3.422 -4.134 1.00 94.69 87 ASN A CA 1
ATOM 685 C C . ASN A 1 87 ? 0.909 2.039 -4.704 1.00 94.69 87 ASN A C 1
ATOM 687 O O . ASN A 1 87 ? 0.996 1.830 -5.922 1.00 94.69 87 ASN A O 1
ATOM 691 N N . PRO A 1 88 ? 0.463 1.099 -3.849 1.00 93.75 88 PRO A N 1
ATOM 692 C CA . PRO A 1 88 ? 0.146 -0.256 -4.283 1.00 93.75 88 PRO A CA 1
ATOM 693 C C . PRO A 1 88 ? -1.053 -0.302 -5.243 1.00 93.75 88 PRO A C 1
ATOM 695 O O . PRO A 1 88 ? -1.114 -1.189 -6.092 1.00 93.75 88 PRO A O 1
ATOM 698 N N . TYR A 1 89 ? -1.972 0.673 -5.188 1.00 94.62 89 TYR A N 1
ATOM 699 C CA . TYR A 1 89 ? -3.065 0.785 -6.161 1.00 94.62 89 TYR A CA 1
ATOM 700 C C . TYR A 1 89 ? -2.542 1.166 -7.547 1.00 94.62 89 TYR A C 1
ATOM 702 O O . TYR A 1 89 ? -2.945 0.560 -8.540 1.00 94.62 89 TYR A O 1
ATOM 710 N N . THR A 1 90 ? -1.618 2.128 -7.625 1.00 95.50 90 THR A N 1
ATOM 711 C CA . THR A 1 90 ? -0.980 2.518 -8.891 1.00 95.50 90 THR A CA 1
ATOM 712 C C . THR A 1 90 ? -0.201 1.352 -9.483 1.00 95.50 90 THR A C 1
ATOM 714 O O . THR A 1 90 ? -0.406 1.019 -10.649 1.00 95.50 90 THR A O 1
ATOM 717 N N . ALA A 1 91 ? 0.627 0.678 -8.680 1.00 95.81 91 ALA A N 1
ATOM 718 C CA . ALA A 1 91 ? 1.374 -0.496 -9.123 1.00 95.81 91 ALA A CA 1
ATOM 719 C C . ALA A 1 91 ? 0.445 -1.616 -9.626 1.00 95.81 91 ALA A C 1
ATOM 721 O O . ALA A 1 91 ? 0.664 -2.184 -10.698 1.00 95.81 91 ALA A O 1
ATOM 722 N N . LYS A 1 92 ? -0.647 -1.892 -8.901 1.00 96.00 92 LYS A N 1
ATOM 723 C CA . LYS A 1 92 ? -1.638 -2.889 -9.316 1.00 96.00 92 LYS A CA 1
ATOM 724 C C . LYS A 1 92 ? -2.353 -2.498 -10.610 1.00 96.00 92 LYS A C 1
ATOM 726 O O . LYS A 1 92 ? -2.561 -3.355 -11.463 1.00 96.00 92 LYS A O 1
ATOM 731 N N . SER A 1 93 ? -2.700 -1.222 -10.767 1.00 95.81 93 SER A N 1
ATOM 732 C CA . SER A 1 93 ? -3.307 -0.689 -11.990 1.00 95.81 93 SER A CA 1
ATOM 733 C C . SER A 1 93 ? -2.375 -0.858 -13.191 1.00 95.81 93 SER A C 1
ATOM 735 O O . SER A 1 93 ? -2.802 -1.359 -14.230 1.00 95.81 93 SER A O 1
ATOM 737 N N . MET A 1 94 ? -1.078 -0.568 -13.023 1.00 94.88 94 MET A N 1
ATOM 738 C CA . MET A 1 94 ? -0.068 -0.836 -14.051 1.00 94.88 94 MET A CA 1
ATOM 739 C C . MET A 1 94 ? -0.046 -2.321 -14.426 1.00 94.88 94 MET A C 1
ATOM 741 O O . MET A 1 94 ? -0.125 -2.643 -15.602 1.00 94.88 94 MET A O 1
ATOM 745 N N . LEU A 1 95 ? -0.024 -3.236 -13.454 1.00 94.19 95 LEU A N 1
ATOM 746 C CA . LEU A 1 95 ? -0.039 -4.686 -13.710 1.00 94.19 95 LEU A CA 1
ATOM 747 C C . LEU A 1 95 ? -1.348 -5.231 -14.296 1.00 94.19 95 LEU A C 1
ATOM 749 O O . LEU A 1 95 ? -1.384 -6.394 -14.698 1.00 94.19 95 LEU A O 1
ATOM 753 N N . ASN A 1 96 ? -2.417 -4.440 -14.324 1.00 94.12 96 ASN A N 1
ATOM 754 C CA . ASN A 1 96 ? -3.687 -4.803 -14.950 1.00 94.12 96 ASN A CA 1
ATOM 755 C C . ASN A 1 96 ? -3.828 -4.216 -16.366 1.00 94.12 96 ASN A C 1
ATOM 757 O O . ASN A 1 96 ? -4.735 -4.609 -17.096 1.00 94.12 96 ASN A O 1
ATOM 761 N N . ASP A 1 97 ? -2.940 -3.306 -16.769 1.00 94.81 97 ASP A N 1
ATOM 762 C CA . ASP A 1 97 ? -2.890 -2.759 -18.124 1.00 94.81 97 ASP A CA 1
ATOM 763 C C . ASP A 1 97 ? -2.499 -3.868 -19.117 1.00 94.81 97 ASP A C 1
ATOM 765 O O . ASP A 1 97 ? -1.413 -4.449 -19.044 1.00 94.81 97 ASP A O 1
ATOM 769 N N . GLY A 1 98 ? -3.406 -4.181 -20.047 1.00 92.38 98 GLY A N 1
ATOM 770 C CA . GLY A 1 98 ? -3.230 -5.257 -21.022 1.00 92.38 98 GLY A CA 1
ATOM 771 C C . GLY A 1 98 ? -2.033 -5.048 -21.952 1.00 92.38 98 GLY A C 1
ATOM 772 O O . GLY A 1 98 ? -1.269 -5.987 -22.175 1.00 92.38 98 GLY A O 1
ATOM 773 N N . ALA A 1 99 ? -1.819 -3.818 -22.432 1.00 91.88 99 ALA A N 1
ATOM 774 C CA . ALA A 1 99 ? -0.698 -3.504 -23.318 1.00 91.88 99 ALA A CA 1
ATOM 775 C C . ALA A 1 99 ? 0.636 -3.619 -22.570 1.00 91.88 99 ALA A C 1
ATOM 777 O O . ALA A 1 99 ? 1.616 -4.154 -23.088 1.00 91.88 99 ALA A O 1
ATOM 778 N N . PHE A 1 100 ? 0.661 -3.176 -21.311 1.00 93.00 100 PHE A N 1
ATOM 779 C CA . PHE A 1 100 ? 1.851 -3.311 -20.480 1.00 93.00 100 PHE A CA 1
ATOM 780 C C . PHE A 1 100 ? 2.148 -4.763 -20.109 1.00 93.00 100 PHE A C 1
ATOM 782 O O . PHE A 1 100 ? 3.304 -5.169 -20.138 1.00 93.00 100 PHE A O 1
ATOM 789 N N . ASN A 1 101 ? 1.129 -5.571 -19.815 1.00 92.31 101 ASN A N 1
ATOM 790 C CA . ASN A 1 101 ? 1.320 -7.000 -19.584 1.00 92.31 101 ASN A CA 1
ATOM 791 C C . ASN A 1 101 ? 1.913 -7.691 -20.812 1.00 92.31 101 ASN A C 1
ATOM 793 O O . ASN A 1 101 ? 2.865 -8.452 -20.669 1.00 92.31 101 ASN A O 1
ATOM 797 N N . GLN A 1 102 ? 1.405 -7.396 -22.012 1.00 92.25 102 GLN A N 1
ATOM 798 C CA . GLN A 1 102 ? 1.971 -7.941 -23.246 1.00 92.25 102 GLN A CA 1
ATOM 799 C C . GLN A 1 102 ? 3.458 -7.586 -23.384 1.00 92.25 102 GLN A C 1
ATOM 801 O O . GLN A 1 102 ? 4.265 -8.471 -23.663 1.00 92.25 102 GLN A O 1
ATOM 806 N N . TYR A 1 103 ? 3.820 -6.331 -23.102 1.00 92.25 103 TYR A N 1
ATOM 807 C CA . TYR A 1 103 ? 5.213 -5.890 -23.067 1.00 92.25 103 TYR A CA 1
ATOM 808 C C . TYR A 1 103 ? 6.057 -6.654 -22.032 1.00 92.25 103 TYR A C 1
ATOM 810 O O . TYR A 1 103 ? 7.164 -7.095 -22.336 1.00 92.25 103 TYR A O 1
ATOM 818 N N . ILE A 1 104 ? 5.542 -6.852 -20.814 1.00 92.06 104 ILE A N 1
ATOM 819 C CA . ILE A 1 104 ? 6.224 -7.629 -19.770 1.00 92.06 104 ILE A CA 1
ATOM 820 C C . ILE A 1 104 ? 6.511 -9.047 -20.276 1.00 92.06 104 ILE A C 1
ATOM 822 O O . ILE A 1 104 ? 7.653 -9.498 -20.206 1.00 92.06 104 ILE A O 1
ATOM 826 N N . TYR A 1 105 ? 5.506 -9.731 -20.831 1.00 90.81 105 TYR A N 1
ATOM 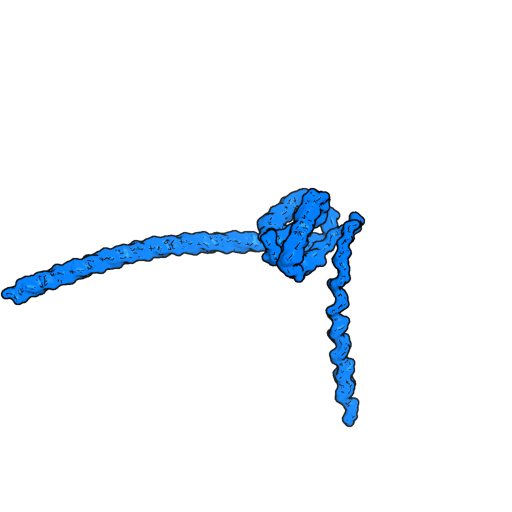827 C CA . TYR A 1 105 ? 5.651 -11.105 -21.317 1.00 90.81 105 TYR A CA 1
ATOM 828 C C . TYR A 1 105 ? 6.626 -11.230 -22.498 1.00 90.81 105 TYR A C 1
ATOM 830 O O . TYR A 1 105 ? 7.285 -12.261 -22.620 1.00 90.81 105 TYR A O 1
ATOM 838 N N . SER A 1 106 ? 6.745 -10.209 -23.356 1.00 90.19 106 SER A N 1
ATOM 839 C CA . SER A 1 106 ? 7.680 -10.232 -24.489 1.00 90.19 106 SER A CA 1
ATOM 840 C C . SER A 1 106 ? 9.116 -9.855 -24.119 1.00 90.19 106 SER A C 1
ATOM 842 O O . SER A 1 106 ? 10.057 -10.307 -24.773 1.00 90.19 106 SER A O 1
ATOM 844 N N . THR A 1 107 ? 9.301 -9.016 -23.099 1.00 88.31 107 THR A N 1
ATOM 845 C CA . THR A 1 107 ? 10.584 -8.338 -22.845 1.00 88.31 107 THR A CA 1
ATOM 846 C C . THR A 1 107 ? 11.344 -8.912 -21.650 1.00 88.31 107 THR A C 1
ATOM 848 O O . THR A 1 107 ? 12.577 -8.921 -21.643 1.00 88.31 107 THR A O 1
ATOM 851 N N . VAL A 1 108 ? 10.632 -9.414 -20.644 1.00 89.31 108 VAL A N 1
ATOM 852 C CA . VAL A 1 108 ? 11.212 -9.880 -19.377 1.00 89.31 108 VAL A CA 1
ATOM 853 C C . VAL A 1 108 ? 11.693 -11.340 -19.496 1.00 89.31 108 VAL A C 1
ATOM 855 O O . VAL A 1 108 ? 11.287 -12.079 -20.398 1.00 89.31 108 VAL A O 1
ATOM 858 N N . SER A 1 109 ? 12.644 -11.760 -18.654 1.00 89.81 109 SER A N 1
ATOM 859 C CA . SER A 1 109 ? 13.071 -13.167 -18.584 1.00 89.81 109 SER A CA 1
ATOM 860 C C . SER A 1 109 ? 12.051 -14.036 -17.831 1.00 89.81 109 SER A C 1
ATOM 862 O O . SER A 1 109 ? 11.136 -13.525 -17.187 1.00 89.81 109 SER A O 1
ATOM 864 N N . SER A 1 110 ? 12.198 -15.360 -17.895 1.00 86.81 110 SER A N 1
ATOM 865 C CA . SER A 1 110 ? 11.368 -16.305 -17.132 1.00 86.81 110 SER A CA 1
ATOM 866 C C . SER A 1 110 ? 11.469 -16.090 -15.620 1.00 86.81 110 SER A C 1
ATOM 868 O O . SER A 1 110 ? 10.464 -16.146 -14.914 1.00 86.81 110 SER A O 1
ATOM 870 N N . GLU A 1 111 ? 12.673 -15.821 -15.124 1.00 85.94 111 GLU A N 1
ATOM 871 C CA . GLU A 1 111 ? 12.961 -15.631 -13.700 1.00 85.94 111 GLU A CA 1
ATOM 872 C C . GLU A 1 111 ? 12.329 -14.330 -13.200 1.00 85.94 111 GLU A C 1
ATOM 874 O O . GLU A 1 111 ? 11.634 -14.305 -12.184 1.00 85.94 111 GLU A O 1
ATOM 879 N N . ASP A 1 112 ? 12.501 -13.251 -13.961 1.00 90.75 112 ASP A N 1
ATOM 880 C CA . ASP A 1 112 ? 11.918 -11.956 -13.632 1.00 90.75 112 ASP A CA 1
ATOM 881 C C . ASP A 1 112 ? 10.388 -11.948 -13.814 1.00 90.75 112 ASP A C 1
ATOM 883 O O . ASP A 1 112 ? 9.683 -11.190 -13.146 1.00 90.75 112 ASP A O 1
ATOM 887 N N . LEU A 1 113 ? 9.829 -12.831 -14.647 1.00 92.06 113 LEU A N 1
ATOM 888 C CA . LEU A 1 113 ? 8.381 -13.022 -14.722 1.00 92.06 113 LEU A CA 1
ATOM 889 C C . LEU A 1 113 ? 7.818 -13.656 -13.441 1.00 92.06 113 LEU A C 1
ATOM 891 O O . LEU A 1 113 ? 6.724 -13.285 -13.000 1.00 92.06 113 LEU A O 1
ATOM 895 N N . ALA A 1 114 ? 8.561 -14.572 -12.812 1.00 92.06 114 ALA A N 1
ATOM 896 C CA . ALA A 1 114 ? 8.195 -15.105 -11.503 1.00 92.06 114 ALA A CA 1
ATOM 897 C C . ALA A 1 114 ? 8.207 -13.996 -10.439 1.00 92.06 114 ALA A C 1
ATOM 899 O O . ALA A 1 114 ? 7.276 -13.916 -9.637 1.00 92.06 114 ALA A O 1
ATOM 900 N N . LEU A 1 115 ? 9.186 -13.083 -10.490 1.00 93.00 115 LEU A N 1
ATOM 901 C CA . LEU A 1 115 ? 9.217 -11.892 -9.634 1.00 93.00 115 LEU A CA 1
ATOM 902 C C . LEU A 1 115 ? 7.989 -10.997 -9.852 1.00 93.00 115 LEU A C 1
ATOM 904 O O . LEU A 1 115 ? 7.349 -10.600 -8.883 1.00 93.00 115 LEU A O 1
ATOM 908 N N . ILE A 1 116 ? 7.622 -10.704 -11.102 1.00 93.94 116 ILE A N 1
ATOM 909 C CA . ILE A 1 116 ? 6.423 -9.910 -11.417 1.00 93.94 116 ILE A CA 1
ATOM 910 C C . ILE A 1 116 ? 5.144 -10.598 -10.924 1.00 93.94 116 ILE A C 1
ATOM 912 O O . ILE A 1 116 ? 4.229 -9.939 -10.427 1.00 93.94 116 ILE A O 1
ATOM 916 N N . THR A 1 117 ? 5.067 -11.921 -11.050 1.00 93.62 117 THR A N 1
ATOM 917 C CA . THR A 1 117 ? 3.914 -12.700 -10.582 1.00 93.62 117 THR A CA 1
ATOM 918 C C . THR A 1 117 ? 3.808 -12.648 -9.062 1.00 93.62 117 THR A C 1
ATOM 920 O O . THR A 1 117 ? 2.751 -12.305 -8.538 1.00 93.62 117 THR A O 1
ATOM 923 N N . LEU A 1 118 ? 4.919 -12.867 -8.356 1.00 93.69 118 LEU A N 1
ATOM 924 C CA . LEU A 1 118 ? 4.986 -12.716 -6.905 1.00 93.69 118 LEU A CA 1
ATOM 925 C C . LEU A 1 118 ? 4.592 -11.300 -6.469 1.00 93.69 118 LEU A C 1
ATOM 927 O O . LEU A 1 118 ? 3.810 -11.138 -5.536 1.00 93.69 118 LEU A O 1
ATOM 931 N N . LEU A 1 119 ? 5.088 -10.274 -7.166 1.00 93.69 119 LEU A N 1
ATOM 932 C CA . LEU A 1 119 ? 4.747 -8.879 -6.899 1.00 93.69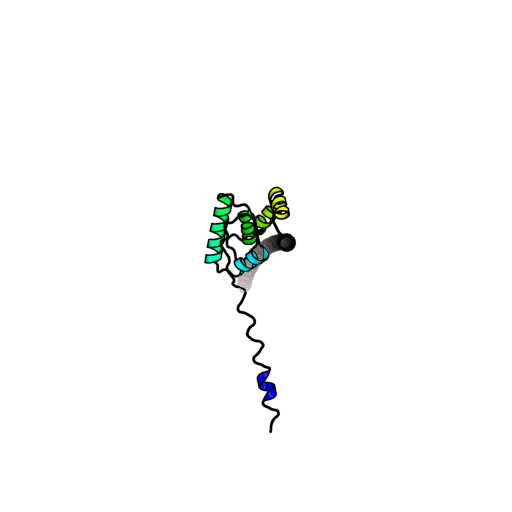 119 LEU A CA 1
ATOM 933 C C . LEU A 1 119 ? 3.240 -8.639 -7.034 1.00 93.69 119 LEU A C 1
ATOM 935 O O . LEU A 1 119 ? 2.634 -7.975 -6.196 1.00 93.69 119 LEU A O 1
ATOM 939 N N . ARG A 1 120 ? 2.612 -9.211 -8.066 1.00 95.06 120 ARG A N 1
ATOM 940 C CA . ARG A 1 120 ? 1.163 -9.128 -8.275 1.00 95.06 120 ARG A CA 1
ATOM 941 C C . ARG A 1 120 ? 0.392 -9.733 -7.103 1.00 95.06 120 ARG A C 1
ATOM 943 O O . ARG A 1 120 ? -0.586 -9.128 -6.660 1.00 95.06 120 ARG A O 1
ATOM 950 N N . ASP A 1 121 ? 0.827 -10.886 -6.608 1.00 95.50 121 ASP A N 1
ATOM 951 C CA . ASP A 1 121 ? 0.187 -11.567 -5.481 1.00 95.50 121 ASP A CA 1
ATOM 952 C C . ASP A 1 121 ? 0.365 -10.785 -4.178 1.00 95.50 121 ASP A C 1
ATOM 954 O O . ASP A 1 121 ? -0.607 -10.569 -3.453 1.00 95.50 121 ASP A O 1
ATOM 958 N N . GLN A 1 122 ? 1.569 -10.268 -3.925 1.00 94.06 122 GLN A N 1
ATOM 959 C CA . GLN A 1 122 ? 1.850 -9.418 -2.768 1.00 94.06 122 GLN A CA 1
ATOM 960 C C . GLN A 1 122 ? 1.013 -8.135 -2.785 1.00 94.06 122 GLN A C 1
ATOM 962 O O . GLN A 1 122 ? 0.421 -7.774 -1.768 1.00 94.06 122 GLN A O 1
ATOM 967 N N . LEU A 1 123 ? 0.894 -7.475 -3.941 1.00 95.25 123 LEU A N 1
ATOM 968 C CA . LEU A 1 123 ? 0.044 -6.293 -4.093 1.00 95.25 123 LEU A CA 1
ATOM 969 C C . LEU A 1 123 ? -1.430 -6.628 -3.842 1.00 95.25 123 LEU A C 1
ATOM 971 O O . LEU A 1 123 ? -2.110 -5.885 -3.142 1.00 95.25 123 LEU A O 1
ATOM 975 N N . ASN A 1 124 ? -1.933 -7.756 -4.352 1.00 95.06 124 ASN A N 1
ATOM 976 C CA . ASN A 1 124 ? -3.309 -8.189 -4.088 1.00 95.06 124 ASN A CA 1
ATOM 977 C C . ASN A 1 124 ? -3.566 -8.401 -2.589 1.00 95.06 124 ASN A C 1
ATOM 979 O O . ASN A 1 124 ? -4.560 -7.904 -2.060 1.00 95.06 124 ASN A O 1
ATOM 983 N N . GLN A 1 125 ? -2.665 -9.112 -1.905 1.00 95.06 125 GLN A N 1
ATOM 984 C CA . GLN A 1 125 ? -2.759 -9.342 -0.462 1.00 95.06 125 GLN A CA 1
ATOM 985 C C . GLN A 1 125 ? -2.718 -8.024 0.311 1.00 95.06 125 GLN A C 1
ATOM 987 O O . GLN A 1 125 ? -3.533 -7.798 1.201 1.00 95.06 125 GLN A O 1
ATOM 992 N N . GLN A 1 126 ? -1.813 -7.120 -0.062 1.00 94.44 126 GLN A N 1
ATOM 993 C CA . GLN A 1 126 ? -1.707 -5.818 0.579 1.00 94.44 126 GLN A CA 1
ATOM 994 C C . GLN A 1 126 ? -2.984 -4.986 0.412 1.00 94.44 126 GLN A C 1
ATOM 996 O O . GLN A 1 126 ? -3.446 -4.374 1.373 1.00 94.44 126 GLN A O 1
ATOM 1001 N N . LEU A 1 127 ? -3.576 -4.974 -0.784 1.00 95.44 127 LEU A N 1
ATOM 1002 C CA . LEU A 1 127 ? -4.825 -4.257 -1.036 1.00 95.44 127 LEU A CA 1
ATOM 1003 C C . LEU A 1 127 ? -5.993 -4.832 -0.227 1.00 95.44 127 LEU A C 1
ATOM 1005 O O . LEU A 1 127 ? -6.781 -4.062 0.324 1.00 95.44 127 LEU A O 1
ATOM 1009 N N . LEU A 1 128 ? -6.067 -6.160 -0.094 1.00 96.56 128 LEU A N 1
ATOM 1010 C CA . LEU A 1 128 ? -7.052 -6.817 0.764 1.00 96.56 128 LEU A CA 1
ATOM 1011 C C . LEU A 1 128 ? -6.895 -6.374 2.226 1.00 96.56 128 LEU A C 1
ATOM 1013 O O . LEU A 1 128 ? -7.865 -5.927 2.832 1.00 96.56 128 LEU A O 1
ATOM 1017 N N . LEU A 1 129 ? -5.670 -6.407 2.760 1.00 96.00 129 LEU A N 1
ATOM 1018 C CA . LEU A 1 129 ? -5.387 -5.982 4.136 1.00 96.00 129 LEU A CA 1
ATOM 1019 C C . LEU A 1 129 ? -5.746 -4.510 4.375 1.00 96.00 129 LEU A C 1
ATOM 1021 O O . LEU A 1 129 ? -6.324 -4.171 5.406 1.00 96.00 129 LEU A O 1
ATOM 1025 N N . ILE A 1 130 ? -5.445 -3.627 3.417 1.00 94.44 130 ILE A N 1
ATOM 1026 C CA . ILE A 1 130 ? -5.826 -2.208 3.490 1.00 94.44 130 ILE A CA 1
ATOM 1027 C C . ILE A 1 130 ? -7.351 -2.066 3.558 1.00 94.44 130 ILE A C 1
ATOM 1029 O O . ILE A 1 130 ? -7.869 -1.277 4.353 1.00 94.44 130 ILE A O 1
ATOM 1033 N N . GLN A 1 131 ? -8.081 -2.826 2.741 1.00 95.25 131 GLN A N 1
ATOM 1034 C CA . GLN A 1 131 ? -9.539 -2.796 2.724 1.00 95.25 131 GLN A CA 1
ATOM 1035 C C . GLN A 1 131 ? -10.139 -3.316 4.036 1.00 95.25 131 GLN A C 1
ATOM 1037 O O . GLN A 1 131 ? -11.027 -2.669 4.595 1.00 95.25 131 GLN A O 1
ATOM 1042 N N . GLU A 1 132 ? -9.652 -4.444 4.549 1.00 96.44 132 GLU A N 1
ATOM 1043 C CA . GLU A 1 132 ? -10.093 -5.006 5.830 1.00 96.44 132 GLU A CA 1
ATOM 1044 C C . GLU A 1 132 ? -9.823 -4.041 6.987 1.00 96.44 132 GLU A C 1
ATOM 1046 O O . GLU A 1 132 ? -10.700 -3.794 7.818 1.00 96.44 132 GLU A O 1
ATOM 1051 N N . HIS A 1 133 ? -8.641 -3.424 7.003 1.00 96.12 133 HIS A N 1
ATOM 1052 C CA . HIS A 1 133 ? -8.284 -2.436 8.012 1.00 96.12 133 HIS A CA 1
ATOM 1053 C C . HIS A 1 133 ? -9.202 -1.209 7.962 1.00 96.12 133 HIS A C 1
ATOM 1055 O O . HIS A 1 133 ? -9.692 -0.756 8.998 1.00 96.12 133 HIS A O 1
ATOM 1061 N N . LYS A 1 134 ? -9.511 -0.708 6.759 1.00 95.88 134 LYS A N 1
ATOM 1062 C CA . LYS A 1 134 ? -10.463 0.394 6.576 1.00 95.88 134 LYS A CA 1
ATOM 1063 C C . LYS A 1 134 ? -11.851 0.034 7.112 1.00 95.88 134 LYS A C 1
ATOM 1065 O O . LYS A 1 134 ? -12.430 0.806 7.869 1.00 95.88 134 LYS A O 1
ATOM 1070 N N . GLN A 1 135 ? -12.357 -1.156 6.788 1.00 96.19 135 GLN A N 1
ATOM 1071 C CA . GLN A 1 135 ? -13.648 -1.628 7.298 1.00 96.19 135 GLN A CA 1
ATOM 1072 C C . GLN A 1 135 ? -13.665 -1.748 8.826 1.00 96.19 135 GLN A C 1
ATOM 1074 O O . GLN A 1 135 ? -14.682 -1.453 9.457 1.00 96.19 135 GLN A O 1
ATOM 1079 N N . LEU A 1 136 ? -12.558 -2.183 9.433 1.00 97.00 136 LEU A N 1
ATOM 1080 C CA . LEU A 1 136 ? -12.431 -2.267 10.884 1.00 97.00 136 LEU A CA 1
ATOM 1081 C C . LEU A 1 136 ? -12.473 -0.877 11.533 1.00 97.00 136 LEU A C 1
ATOM 1083 O O . LEU A 1 136 ? -13.193 -0.692 12.514 1.00 97.00 136 LEU A O 1
ATOM 1087 N N . ILE A 1 137 ? -11.753 0.098 10.969 1.00 97.19 137 ILE A N 1
ATOM 1088 C CA . ILE A 1 137 ? -11.780 1.494 11.425 1.00 97.19 137 ILE A CA 1
ATOM 1089 C C . ILE A 1 137 ? -13.198 2.060 11.332 1.00 97.19 137 ILE A C 1
ATOM 1091 O O . ILE A 1 137 ? -13.687 2.635 12.303 1.00 97.19 137 ILE A O 1
ATOM 1095 N N . ASP A 1 138 ? -13.884 1.858 10.207 1.00 96.31 138 ASP A N 1
ATOM 1096 C CA . ASP A 1 138 ? -15.242 2.368 10.004 1.00 96.31 138 ASP A CA 1
ATOM 1097 C C . ASP A 1 138 ? -16.221 1.778 11.031 1.00 96.31 138 ASP A C 1
ATOM 1099 O O . ASP A 1 138 ? -16.994 2.512 11.654 1.00 96.31 138 ASP A O 1
ATOM 1103 N N . LYS A 1 139 ? -16.139 0.465 11.288 1.00 96.12 139 LYS A N 1
ATOM 1104 C CA . LYS A 1 139 ? -16.923 -0.197 12.345 1.00 96.12 139 LYS A CA 1
ATOM 1105 C C . LYS A 1 139 ? -16.598 0.362 13.729 1.00 96.12 139 LYS A C 1
ATOM 1107 O O . LYS A 1 139 ? -17.511 0.630 14.508 1.00 96.12 139 LYS A O 1
ATOM 1112 N N . ASN A 1 140 ? -15.319 0.557 14.042 1.00 96.69 140 ASN A N 1
ATOM 1113 C CA . ASN A 1 140 ? -14.906 1.096 15.334 1.00 96.69 140 ASN A CA 1
ATOM 1114 C C . ASN A 1 140 ? -15.420 2.531 15.534 1.00 96.69 140 ASN A C 1
ATOM 1116 O O . ASN A 1 140 ? -15.969 2.853 16.584 1.00 96.69 140 ASN A O 1
ATOM 1120 N N . ASN A 1 141 ? -15.345 3.368 14.499 1.00 96.19 141 ASN A N 1
ATOM 1121 C CA . ASN A 1 141 ? -15.870 4.732 14.525 1.00 96.19 141 ASN A CA 1
ATOM 1122 C C . ASN A 1 141 ? -17.388 4.761 14.756 1.00 96.19 141 ASN A C 1
ATOM 1124 O O . ASN A 1 141 ? -17.876 5.590 15.524 1.00 96.19 141 ASN A O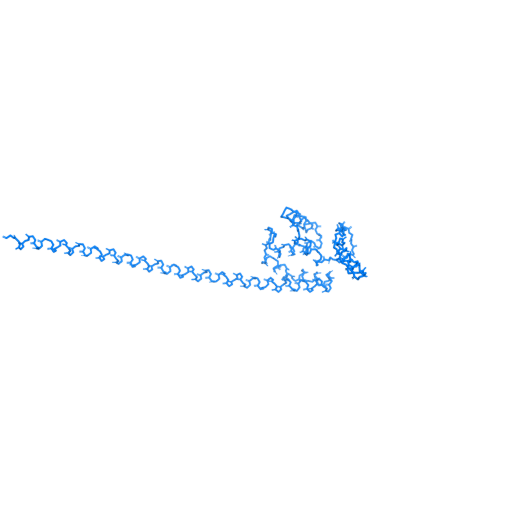 1
ATOM 1128 N N . GLN A 1 142 ? -18.139 3.831 14.158 1.00 96.06 142 GLN A N 1
ATOM 1129 C CA . GLN A 1 142 ? -19.576 3.686 14.419 1.00 96.06 142 GLN A CA 1
ATOM 1130 C C . GLN A 1 142 ? -19.864 3.297 15.875 1.00 96.06 142 GLN A C 1
ATOM 1132 O O . GLN A 1 142 ? -20.770 3.860 16.496 1.00 96.06 142 GLN A O 1
ATOM 1137 N N . VAL A 1 143 ? -19.090 2.366 16.440 1.00 96.81 143 VAL A N 1
ATOM 1138 C CA . VAL A 1 143 ? -19.216 1.970 17.851 1.00 96.81 143 VAL A CA 1
ATOM 1139 C C . VAL A 1 143 ? -18.903 3.150 18.769 1.00 96.81 143 VAL A C 1
ATOM 1141 O O . VAL A 1 143 ? -19.695 3.442 19.661 1.00 96.81 143 VAL A O 1
ATOM 1144 N N . ILE A 1 144 ? -17.810 3.875 18.521 1.00 96.94 144 ILE A N 1
ATOM 1145 C CA . ILE A 1 144 ? -17.432 5.067 19.291 1.00 96.94 144 ILE A CA 1
ATOM 1146 C C . ILE A 1 144 ? -18.544 6.120 19.235 1.00 96.94 144 ILE A C 1
ATOM 1148 O O . ILE A 1 144 ? -18.951 6.633 20.277 1.00 96.94 144 ILE A O 1
ATOM 1152 N N . ALA A 1 145 ? -19.092 6.405 18.051 1.00 96.50 145 ALA A N 1
ATOM 1153 C CA . ALA A 1 145 ? -20.185 7.363 17.896 1.00 96.50 145 ALA A CA 1
ATOM 1154 C C . ALA A 1 145 ? -21.429 6.958 18.706 1.00 96.50 145 ALA A C 1
ATOM 1156 O O . ALA A 1 145 ? -22.012 7.787 19.410 1.00 96.50 145 ALA A O 1
ATOM 1157 N N . LYS A 1 146 ? -21.809 5.674 18.664 1.00 96.44 146 LYS A N 1
ATOM 1158 C CA . LYS A 1 146 ? -22.938 5.141 19.440 1.00 96.44 146 LYS A CA 1
ATOM 1159 C C . LYS A 1 146 ? -22.691 5.242 20.946 1.00 96.44 146 LYS A C 1
ATOM 1161 O O . LYS A 1 146 ? -23.573 5.692 21.677 1.00 96.44 146 LYS A O 1
ATOM 1166 N N . THR A 1 147 ? -21.506 4.853 21.404 1.00 96.12 147 THR A N 1
ATOM 1167 C CA . THR A 1 147 ? -21.125 4.908 22.820 1.00 96.12 147 THR A CA 1
ATOM 1168 C C . THR A 1 147 ? -21.097 6.347 23.331 1.00 96.12 147 THR A C 1
ATOM 1170 O O . THR A 1 147 ? -21.621 6.619 24.407 1.00 96.12 147 THR A O 1
ATOM 1173 N N . ASN A 1 148 ? -20.583 7.294 22.542 1.00 96.44 148 ASN A N 1
ATOM 1174 C CA . ASN A 1 148 ? -20.581 8.716 22.897 1.00 96.44 148 ASN A CA 1
ATOM 1175 C C . ASN A 1 148 ? -22.001 9.278 23.035 1.00 96.44 148 ASN A C 1
ATOM 1177 O O . ASN A 1 148 ? -22.281 10.031 23.968 1.00 96.44 148 ASN A O 1
ATOM 1181 N N . LEU A 1 149 ? -22.919 8.879 22.149 1.00 96.81 149 LEU A N 1
ATOM 1182 C CA . LEU A 1 149 ? -24.324 9.270 22.246 1.00 96.81 149 LEU A CA 1
ATOM 1183 C C . LEU A 1 149 ? -24.972 8.714 23.522 1.00 96.81 149 LEU A C 1
ATOM 1185 O O . LEU A 1 149 ? -25.639 9.452 24.246 1.00 96.81 149 LEU A O 1
ATOM 1189 N N . GLN A 1 150 ? -24.742 7.436 23.834 1.00 96.44 150 GLN A N 1
ATOM 1190 C CA . GLN A 1 150 ? -25.240 6.822 25.069 1.00 96.44 150 GLN A CA 1
ATOM 1191 C C . GLN A 1 150 ? -24.669 7.506 26.314 1.00 96.44 150 GLN A C 1
ATOM 1193 O O . GLN A 1 150 ? -25.411 7.803 27.250 1.00 96.44 150 GLN A O 1
ATOM 1198 N N . LEU A 1 151 ? -23.373 7.819 26.309 1.00 96.94 151 LEU A N 1
ATOM 1199 C CA . LEU A 1 151 ? -22.719 8.529 27.402 1.00 96.94 151 LEU A CA 1
ATOM 1200 C C . LEU A 1 151 ? -23.356 9.906 27.632 1.00 96.94 151 LEU A C 1
ATOM 1202 O O . LEU A 1 151 ? -23.676 10.242 28.770 1.00 96.94 151 LEU A O 1
ATOM 1206 N N . ALA A 1 152 ? -23.618 10.666 26.565 1.00 96.81 152 ALA A N 1
ATOM 1207 C CA . ALA A 1 152 ? -24.291 11.960 26.656 1.00 96.81 152 ALA A CA 1
ATOM 1208 C C . ALA A 1 152 ? -25.719 11.835 27.223 1.00 96.81 152 ALA A C 1
ATOM 1210 O O . ALA A 1 152 ? -26.136 12.642 28.059 1.00 96.81 152 ALA A O 1
ATOM 1211 N N . MET A 1 153 ? -26.466 10.799 26.823 1.00 96.62 153 MET A N 1
ATOM 1212 C CA . MET A 1 153 ? -27.795 10.519 27.378 1.00 96.62 153 MET A CA 1
ATOM 1213 C C . MET A 1 153 ? -27.734 10.196 28.874 1.00 96.62 153 MET A C 1
ATOM 1215 O O . MET A 1 153 ? -28.515 10.746 29.653 1.00 96.62 153 MET A O 1
ATOM 1219 N N . HIS A 1 154 ? -26.794 9.347 29.294 1.00 96.06 154 HIS A N 1
ATOM 1220 C CA . HIS A 1 154 ? -26.608 9.007 30.703 1.00 96.06 154 HIS A CA 1
ATOM 1221 C C . HIS A 1 154 ? -26.160 10.213 31.533 1.00 96.06 154 HIS A C 1
ATOM 1223 O O . HIS A 1 154 ? -26.709 10.440 32.609 1.00 96.06 154 HIS A O 1
ATOM 1229 N N . GLN A 1 155 ? -25.245 11.039 31.023 1.00 96.81 155 GLN A N 1
ATOM 1230 C CA . GLN A 1 155 ? -24.837 12.286 31.679 1.00 96.81 155 GLN A CA 1
ATOM 1231 C C . GLN A 1 155 ? -26.021 13.238 31.874 1.00 96.81 155 GLN A C 1
ATOM 1233 O O . GLN A 1 155 ? -26.199 13.788 32.961 1.00 96.81 155 GLN A O 1
ATOM 1238 N N . LYS A 1 156 ? -26.882 13.383 30.859 1.00 96.56 156 LYS A N 1
ATOM 1239 C CA . LYS A 1 156 ? -28.106 14.186 30.969 1.00 96.56 156 LYS A CA 1
ATOM 1240 C C . LYS A 1 156 ? -29.062 13.627 32.026 1.00 96.56 156 LYS A C 1
ATOM 1242 O O . LYS A 1 156 ? -29.603 14.397 32.818 1.00 96.56 156 LYS A O 1
ATOM 1247 N N . ALA A 1 157 ? -29.254 12.309 32.066 1.00 96.12 157 ALA A N 1
ATOM 1248 C CA . ALA A 1 157 ? -30.102 11.663 33.066 1.00 96.12 157 ALA A CA 1
ATOM 1249 C C . ALA A 1 157 ? -29.560 11.865 34.493 1.00 96.12 157 ALA A C 1
ATOM 1251 O O . ALA A 1 157 ? -30.320 12.223 35.391 1.00 96.12 157 ALA A O 1
ATOM 1252 N N . ILE A 1 158 ? -28.246 11.716 34.692 1.00 96.88 158 ILE A N 1
ATOM 1253 C CA . ILE A 1 158 ? -27.583 11.977 35.978 1.00 96.88 158 ILE A CA 1
ATOM 1254 C C . ILE A 1 158 ? -27.786 13.434 36.404 1.00 96.88 158 ILE A C 1
ATOM 1256 O O . ILE A 1 158 ? -28.168 13.687 37.545 1.00 96.88 158 ILE A O 1
ATOM 1260 N N . ALA A 1 159 ? -27.599 14.395 35.495 1.00 96.44 159 ALA A N 1
ATOM 1261 C CA . ALA A 1 159 ? -27.812 15.811 35.791 1.00 96.44 159 ALA A CA 1
ATOM 1262 C C . ALA A 1 159 ? -29.259 16.097 36.236 1.00 96.44 159 ALA A C 1
ATOM 1264 O O . ALA A 1 159 ? -29.478 16.783 37.235 1.00 96.44 159 ALA A O 1
ATOM 1265 N N . GLN A 1 160 ? -30.247 15.516 35.548 1.00 96.44 160 GLN A N 1
ATOM 1266 C CA . GLN A 1 160 ? -31.661 15.647 35.911 1.00 96.44 160 GLN A CA 1
ATOM 1267 C C . GLN A 1 160 ? -31.981 15.017 37.272 1.00 96.44 160 GLN A C 1
ATOM 1269 O O . GLN A 1 160 ? -32.722 15.600 38.064 1.00 96.44 160 GLN A O 1
ATOM 1274 N N . LEU A 1 161 ? -31.432 13.836 37.565 1.00 96.50 161 LEU A N 1
ATOM 1275 C CA . LEU A 1 161 ? -31.623 13.174 38.856 1.00 96.50 161 LEU A CA 1
ATOM 1276 C C . LEU A 1 161 ? -30.985 13.972 39.995 1.00 96.50 161 LEU A C 1
ATOM 1278 O O . LEU A 1 161 ? -31.634 14.186 41.017 1.00 96.50 161 LEU A O 1
ATOM 1282 N N . ASN A 1 162 ? -29.772 14.489 39.801 1.00 95.81 162 ASN A N 1
ATOM 1283 C CA . ASN A 1 162 ? -29.107 15.347 40.781 1.00 95.81 162 ASN A CA 1
ATOM 1284 C C . ASN A 1 162 ? -29.915 16.617 41.069 1.00 95.81 162 ASN A C 1
ATOM 1286 O O . ASN A 1 162 ? -30.053 17.004 42.230 1.00 95.81 162 ASN A O 1
ATOM 1290 N N . GLN A 1 163 ? -30.511 17.228 40.041 1.00 96.12 163 GLN A N 1
ATOM 1291 C CA . GLN A 1 163 ? -31.403 18.373 40.219 1.00 96.12 163 GLN A CA 1
ATOM 1292 C C . GLN A 1 163 ? -32.628 18.011 41.071 1.00 96.12 163 GLN A C 1
ATOM 1294 O O . GLN A 1 163 ? -32.964 18.744 42.001 1.00 96.12 163 GLN A O 1
ATOM 1299 N N . LYS A 1 164 ? -33.272 16.868 40.803 1.00 94.81 164 LYS A N 1
ATOM 1300 C CA . LYS A 1 164 ? -34.417 16.394 41.600 1.00 94.81 164 LYS A CA 1
ATOM 1301 C C . LYS A 1 164 ? -34.030 16.097 43.048 1.00 94.81 164 LYS A C 1
ATOM 1303 O O . LYS A 1 164 ? -34.762 16.475 43.955 1.00 94.81 164 LYS A O 1
ATOM 1308 N N . ILE A 1 165 ? -32.878 15.468 43.281 1.00 95.88 165 ILE A N 1
ATOM 1309 C CA . ILE A 1 165 ? -32.366 15.202 44.633 1.00 95.88 165 ILE A CA 1
ATOM 1310 C C . ILE A 1 165 ? -32.138 16.517 45.388 1.00 95.88 165 ILE A C 1
ATOM 1312 O O . ILE A 1 165 ? -32.527 16.628 46.548 1.00 95.88 165 ILE A O 1
ATOM 1316 N N . ALA A 1 166 ? -31.552 17.528 44.740 1.00 94.62 166 ALA A N 1
ATOM 1317 C CA . ALA A 1 166 ? -31.355 18.841 45.351 1.00 94.62 166 ALA A CA 1
ATOM 1318 C C . ALA A 1 166 ? -32.688 19.520 45.711 1.00 94.62 166 ALA A C 1
ATOM 1320 O O . ALA A 1 166 ? -32.818 20.074 46.800 1.00 94.62 166 ALA A O 1
ATOM 1321 N N . GLN A 1 167 ? -33.694 19.427 44.834 1.00 93.50 167 GLN A N 1
ATOM 1322 C CA . GLN A 1 167 ? -35.043 19.936 45.107 1.00 93.50 167 GLN A CA 1
ATOM 1323 C C . GLN A 1 167 ? -35.697 19.223 46.294 1.00 93.50 167 GLN A C 1
ATOM 1325 O O . GLN A 1 167 ? -36.226 19.886 47.180 1.00 93.50 167 GLN A O 1
ATOM 1330 N N . LEU A 1 168 ? -35.627 17.889 46.345 1.00 94.75 168 LEU A N 1
ATOM 1331 C CA . LEU A 1 168 ? -36.179 17.108 47.455 1.00 94.75 168 LEU A CA 1
ATOM 1332 C C . LEU A 1 168 ? -35.513 17.468 48.789 1.00 94.75 168 LEU A C 1
ATOM 1334 O O . LEU A 1 168 ? -36.217 17.709 49.763 1.00 94.75 168 LEU A O 1
ATOM 1338 N N . LYS A 1 169 ? -34.182 17.612 48.817 1.00 92.94 169 LYS A N 1
ATOM 1339 C CA . LYS A 1 169 ? -33.448 18.073 50.010 1.00 92.94 169 LYS A CA 1
ATOM 1340 C C . LYS A 1 169 ? -33.864 19.478 50.459 1.00 92.94 169 LYS A C 1
ATOM 1342 O O . LYS A 1 169 ? -33.957 19.754 51.654 1.00 92.94 169 LYS A O 1
ATOM 1347 N N . ALA A 1 170 ? -34.120 20.384 49.516 1.00 91.81 170 ALA A N 1
ATOM 1348 C CA . ALA A 1 170 ? -34.596 21.728 49.840 1.00 91.81 170 ALA A CA 1
ATOM 1349 C C . ALA A 1 170 ? -36.012 21.699 50.442 1.00 91.81 170 ALA A C 1
ATOM 1351 O O . ALA A 1 170 ? -36.287 22.412 51.402 1.00 91.81 170 ALA A O 1
ATOM 1352 N N . ILE A 1 171 ? -36.896 20.840 49.927 1.00 92.19 171 ILE A N 1
ATOM 1353 C CA . ILE A 1 171 ? -38.240 20.644 50.487 1.00 92.19 171 ILE A CA 1
ATOM 1354 C C . ILE A 1 171 ? -38.154 20.050 51.899 1.00 92.19 171 ILE A C 1
ATOM 1356 O O . ILE A 1 171 ? -38.809 20.546 52.810 1.00 92.19 171 ILE A O 1
ATOM 1360 N N . GLU A 1 172 ? -37.321 19.028 52.102 1.00 88.31 172 GLU A N 1
ATOM 1361 C CA . GLU A 1 172 ? -37.128 18.378 53.405 1.00 88.31 172 GLU A CA 1
ATOM 1362 C C . GLU A 1 172 ? -36.636 19.364 54.473 1.00 88.31 172 GLU A C 1
ATOM 1364 O O . GLU A 1 172 ? -37.207 19.447 55.558 1.00 88.31 172 GLU A O 1
ATOM 1369 N N . THR A 1 173 ? -35.632 20.181 54.147 1.00 87.19 173 THR A N 1
ATOM 1370 C CA . THR A 1 173 ? -35.128 21.213 55.068 1.00 87.19 173 THR A CA 1
ATOM 1371 C C . THR A 1 173 ? -36.182 22.277 55.381 1.00 87.19 173 THR A C 1
ATOM 1373 O O . THR A 1 173 ? -36.298 22.711 56.525 1.00 87.19 173 THR A O 1
ATOM 1376 N N . GLN A 1 174 ? -37.003 22.672 54.404 1.00 89.00 174 GLN A N 1
ATOM 1377 C CA . GLN A 1 174 ? -38.124 23.588 54.634 1.00 89.00 174 GLN A CA 1
ATOM 1378 C C . GLN A 1 174 ? -39.206 22.995 55.544 1.00 89.00 174 GLN A C 1
ATOM 1380 O O . GLN A 1 174 ? -39.747 23.720 56.377 1.00 89.00 174 GLN A O 1
ATOM 1385 N N . LEU A 1 175 ? -39.528 21.707 55.395 1.00 83.31 175 LEU A N 1
ATOM 1386 C CA . LEU A 1 175 ? -40.494 21.013 56.251 1.00 83.31 175 LEU A CA 1
ATOM 1387 C C . LEU A 1 175 ? -39.964 20.857 57.680 1.00 83.31 175 LEU A C 1
ATOM 1389 O O . LEU A 1 175 ? -40.651 21.240 58.621 1.00 83.31 175 LEU A O 1
ATOM 1393 N N . SER A 1 176 ? -38.716 20.413 57.845 1.00 80.56 176 SER A N 1
ATOM 1394 C CA . SER A 1 176 ? -38.088 20.272 59.165 1.00 80.56 176 SER A CA 1
ATOM 1395 C C . SER A 1 176 ? -38.036 21.598 59.935 1.00 80.56 176 SER A C 1
ATOM 1397 O O . SER A 1 176 ? -38.288 21.622 61.137 1.00 80.56 176 SER A O 1
ATOM 1399 N N . ASN A 1 177 ? -37.791 22.717 59.247 1.00 77.38 177 ASN A N 1
ATOM 1400 C CA . ASN A 1 177 ? -37.807 24.046 59.865 1.00 77.38 177 ASN A CA 1
ATOM 1401 C C . ASN A 1 177 ? -39.217 24.524 60.265 1.00 77.38 177 ASN A C 1
ATOM 1403 O O . ASN A 1 177 ? -39.332 25.423 61.093 1.00 77.38 177 ASN A O 1
ATOM 1407 N N . ARG A 1 178 ? -40.279 23.966 59.667 1.00 70.50 178 ARG A N 1
ATOM 1408 C CA . ARG A 1 178 ? -41.680 24.277 60.003 1.00 70.50 178 ARG A CA 1
ATOM 1409 C C . ARG A 1 178 ? -42.211 23.450 61.171 1.00 70.50 178 ARG A C 1
ATOM 1411 O O . ARG A 1 178 ? -43.057 23.947 61.896 1.00 70.50 178 ARG A O 1
ATOM 1418 N N . GLU A 1 179 ? -41.742 22.216 61.337 1.00 69.00 179 GLU A N 1
ATOM 1419 C CA . GLU A 1 179 ? -42.163 21.318 62.426 1.00 69.00 179 GLU A CA 1
ATOM 1420 C C . GLU A 1 179 ? -41.400 21.560 63.744 1.00 69.00 179 GLU A C 1
ATOM 1422 O O . GLU A 1 179 ? -41.820 21.085 64.794 1.00 69.00 179 GLU A O 1
ATOM 1427 N N . GLY A 1 180 ? -40.283 22.295 63.700 1.00 56.56 180 GLY A N 1
ATOM 1428 C CA . GLY A 1 180 ? -39.490 22.688 64.873 1.00 56.56 180 GLY A CA 1
ATOM 1429 C C . GLY A 1 180 ? -39.864 24.038 65.508 1.00 56.56 180 GLY A C 1
ATOM 1430 O O . GLY A 1 180 ? -39.098 24.525 66.341 1.00 56.56 180 GLY A O 1
ATOM 1431 N N . GLN A 1 181 ? -40.979 24.655 65.098 1.00 45.34 181 GLN A N 1
ATOM 1432 C CA . GLN A 1 181 ? -41.590 25.848 65.712 1.00 45.34 181 GLN A CA 1
ATOM 1433 C C . GLN A 1 181 ? -42.855 25.457 66.475 1.00 45.34 181 GLN A C 1
ATOM 1435 O O . GLN A 1 181 ? -43.085 26.059 67.546 1.00 45.34 181 GLN A O 1
#

Secondary structure (DSSP, 8-state):
--SSSSGGGSSSSSS--SS-----------TT----HHHHHHHHHHS-HHHHHHHHHHHHHHHHTT-TTHHHHHHHHHH-TTSTT--HHHHHHHHH-HHHHHHHHHHS-HHHHHHHHHHHHHHHHHHHHHHHHHHHHHHHHHHHHHHHHHHHHHHHHHHHHHHHHHHHHHHHHHHHHHHT-

pLDDT: mean 84.47, std 18.55, range [34.69, 97.19]

Radius of gyration: 34.54 Å; chains: 1; bounding box: 96×57×93 Å

Organism: NCBI:txid2716224